Protein AF-A0AAP0EGL6-F1 (afdb_monomer_lite)

Foldseek 3Di:
DVVVVVVVVVVVVVVVVVVVVVVVVVVVLCPDPVRVDPPDDPVNVVVVVVVVVPDLVVVCLVVVCVVCDVVSSVVVVVVVVVVVVVVVVVVVCLQCVDPPDGDPDQLVSQCVVVNVPPSNVVVVVVVVVVVVVVVVSRVVVVVVVVVVVVVVVCVVVVNDD

InterPro domains:
  IPR013057 Amino acid transporter, transmembrane domain [PF01490] (39-145)

Sequence (161 aa):
MAEIREESTAAVIDKDIGIDKERREKELENWLPITSSRNAKWWYSAFHNVTAIVGAGVLSLPYAMAQLGWGPGTVVLALSWIITLYTLWQMVEMHELVPGKRFDRYHELCQHAFGEKLGLYIVVPQQLMVQVGSDIVYMVTEGNHCRRPTTHYALHQGVKT

Radius of gyration: 26.17 Å; chains: 1; bounding box: 72×42×70 Å

Secondary structure (DSSP, 8-state):
-HHHHHHHHHHHHHHHHHHHHHHHHHHHHHHSTTTS-----HHHHHHHHHHHHSSHHHHHHHHHHHHH-HHHHHHHHHHHHHHHHHHHHHHHHHHTSSTT----SHHHHHHHHH-TTHHHHHHHHHHHHHHHHHHHHHHHHHHHHHHHHHHHHHHHTT---

Structure (mmCIF, N/CA/C/O backbone):
data_AF-A0AAP0EGL6-F1
#
_entry.id   AF-A0AAP0EGL6-F1
#
loop_
_atom_site.group_PDB
_atom_site.id
_atom_site.type_symbol
_atom_site.label_atom_id
_atom_site.label_alt_id
_atom_site.label_comp_id
_atom_site.label_asym_id
_atom_site.label_entity_id
_atom_site.label_seq_id
_atom_site.pdbx_PDB_ins_code
_atom_site.Cartn_x
_atom_site.Cartn_y
_atom_site.Cartn_z
_atom_site.occupancy
_atom_site.B_iso_or_equiv
_atom_site.auth_seq_id
_atom_site.auth_comp_id
_atom_site.auth_asym_id
_atom_site.auth_atom_id
_atom_site.pdbx_PDB_model_num
ATOM 1 N N . MET A 1 1 ? -42.076 -0.210 47.907 1.00 61.38 1 MET A N 1
ATOM 2 C CA . MET A 1 1 ? -40.915 -0.694 48.695 1.00 61.38 1 MET A CA 1
ATOM 3 C C . MET A 1 1 ? -40.324 -1.993 48.142 1.00 61.38 1 MET A C 1
ATOM 5 O O . MET A 1 1 ? -39.108 -2.087 48.112 1.00 61.38 1 MET A O 1
ATOM 9 N N . ALA A 1 2 ? -41.126 -2.976 47.703 1.00 67.06 2 ALA A N 1
ATOM 10 C CA . ALA A 1 2 ? -40.606 -4.225 47.121 1.00 67.06 2 ALA A CA 1
ATOM 11 C C . ALA A 1 2 ? -40.015 -4.051 45.702 1.00 67.06 2 ALA A C 1
ATOM 13 O O . ALA A 1 2 ? -38.938 -4.563 45.430 1.00 67.06 2 ALA A O 1
ATOM 14 N N . GLU A 1 3 ? -40.657 -3.244 44.855 1.00 70.31 3 GLU A N 1
ATOM 15 C CA . GLU A 1 3 ? -40.271 -3.006 43.450 1.00 70.31 3 GLU A CA 1
ATOM 16 C C . GLU A 1 3 ? -38.895 -2.321 43.301 1.00 70.31 3 GLU A C 1
ATOM 18 O O . GLU A 1 3 ? -38.055 -2.756 42.523 1.00 70.31 3 GLU A O 1
ATOM 23 N N . ILE A 1 4 ? -38.589 -1.345 44.167 1.00 69.25 4 ILE A N 1
ATOM 24 C CA . ILE A 1 4 ? -37.288 -0.640 44.205 1.00 69.25 4 ILE A CA 1
ATOM 25 C C . ILE A 1 4 ? -36.131 -1.593 44.559 1.00 69.25 4 ILE A C 1
ATOM 27 O O . ILE A 1 4 ? -34.998 -1.418 44.111 1.00 69.25 4 ILE A O 1
ATOM 31 N N . ARG A 1 5 ? -36.396 -2.623 45.374 1.00 75.00 5 ARG A N 1
ATOM 32 C CA . ARG A 1 5 ? -35.383 -3.619 45.748 1.00 75.00 5 ARG A CA 1
ATOM 33 C C . ARG A 1 5 ? -35.114 -4.597 44.605 1.00 75.00 5 ARG A C 1
ATOM 35 O O . ARG A 1 5 ? -33.980 -5.043 44.461 1.00 75.00 5 ARG A O 1
ATOM 42 N N . GLU A 1 6 ? -36.127 -4.916 43.808 1.00 75.19 6 GLU A N 1
ATOM 43 C CA . GLU A 1 6 ? -36.008 -5.812 42.656 1.00 75.19 6 GLU A CA 1
ATOM 44 C C . GLU A 1 6 ? -35.213 -5.150 41.525 1.00 75.19 6 GLU A C 1
ATOM 46 O O . GLU A 1 6 ? -34.258 -5.739 41.024 1.00 75.19 6 GLU A O 1
ATOM 51 N N . GLU A 1 7 ? -35.495 -3.877 41.236 1.00 71.75 7 GLU A N 1
ATOM 52 C CA . GLU A 1 7 ? -34.756 -3.071 40.257 1.00 71.75 7 GLU A CA 1
ATOM 53 C C . GLU A 1 7 ? -33.286 -2.872 40.672 1.00 71.75 7 GLU A C 1
ATOM 55 O O . GLU A 1 7 ? -32.366 -3.065 39.876 1.00 71.75 7 GLU A O 1
ATOM 60 N N . SER A 1 8 ? -33.037 -2.606 41.962 1.00 73.69 8 SER A N 1
ATOM 61 C CA . SER A 1 8 ? -31.676 -2.523 42.509 1.00 73.69 8 SER A CA 1
ATOM 62 C C . SER A 1 8 ? -30.935 -3.864 42.492 1.00 73.69 8 SER A C 1
ATOM 64 O O . SER A 1 8 ? -29.710 -3.863 42.430 1.00 73.69 8 SER A O 1
ATOM 66 N N . THR A 1 9 ? -31.636 -4.998 42.574 1.00 81.81 9 THR A N 1
ATOM 67 C CA . THR A 1 9 ? -31.015 -6.333 42.515 1.00 81.81 9 THR A CA 1
ATOM 68 C C . THR A 1 9 ? -30.714 -6.720 41.067 1.00 81.81 9 THR A C 1
ATOM 70 O O . THR A 1 9 ? -29.623 -7.206 40.779 1.00 81.81 9 THR A O 1
ATOM 73 N N . ALA A 1 10 ? -31.633 -6.434 40.140 1.00 79.31 10 ALA A N 1
ATOM 74 C CA . ALA A 1 10 ? -31.448 -6.648 38.708 1.00 79.31 10 ALA A CA 1
ATOM 75 C C . ALA A 1 10 ? -30.285 -5.811 38.147 1.00 79.31 10 ALA A C 1
ATOM 77 O O . ALA A 1 10 ? -29.454 -6.336 37.409 1.00 79.31 10 ALA A O 1
ATOM 78 N N . ALA A 1 11 ? -30.163 -4.546 38.564 1.00 78.88 11 ALA A N 1
ATOM 79 C CA . ALA A 1 11 ? -29.059 -3.673 38.163 1.00 78.88 11 ALA A CA 1
ATOM 80 C C . ALA A 1 11 ? -27.688 -4.144 38.687 1.00 78.88 11 ALA A C 1
ATOM 82 O O . ALA A 1 11 ? -26.673 -3.955 38.020 1.00 78.88 11 ALA A O 1
ATOM 83 N N . VAL A 1 12 ? -27.638 -4.763 39.873 1.00 78.88 12 VAL A N 1
ATOM 84 C CA . VAL A 1 12 ? -26.401 -5.351 40.419 1.00 78.88 12 VAL A CA 1
ATOM 85 C C . VAL A 1 12 ? -26.007 -6.605 39.636 1.00 78.88 12 VAL A C 1
ATOM 87 O O . VAL A 1 12 ? -24.848 -6.738 39.253 1.00 78.88 12 VAL A O 1
ATOM 90 N N . ILE A 1 13 ? -26.974 -7.470 39.319 1.00 78.88 13 ILE A N 1
ATOM 91 C CA . ILE A 1 13 ? -26.747 -8.695 38.539 1.00 78.88 13 ILE A CA 1
ATOM 92 C C . ILE A 1 13 ? -26.257 -8.373 37.119 1.00 78.88 13 ILE A C 1
ATOM 94 O O . ILE A 1 13 ? -25.302 -8.989 36.657 1.00 78.88 13 ILE A O 1
ATOM 98 N N . ASP A 1 14 ? -26.858 -7.393 36.438 1.00 79.25 14 ASP A N 1
ATOM 99 C CA . ASP A 1 14 ? -26.428 -6.969 35.095 1.00 79.25 14 ASP A CA 1
ATOM 100 C C . ASP A 1 14 ? -24.983 -6.441 35.095 1.00 79.25 14 ASP A C 1
ATOM 102 O O . ASP A 1 14 ? -24.169 -6.789 34.236 1.00 79.25 14 ASP A O 1
ATOM 106 N N . LYS A 1 15 ? -24.622 -5.680 36.134 1.00 78.62 15 LYS A N 1
ATOM 107 C CA . LYS A 1 15 ? -23.270 -5.144 36.308 1.00 78.62 15 LYS A CA 1
ATOM 108 C C . LYS A 1 15 ? -22.241 -6.244 36.579 1.00 78.62 15 LYS A C 1
ATOM 110 O O . LYS A 1 15 ? -21.159 -6.210 35.996 1.00 78.62 15 LYS A O 1
ATOM 115 N N . ASP A 1 16 ? -22.579 -7.233 37.406 1.00 76.94 16 ASP A N 1
ATOM 116 C CA . ASP A 1 16 ? -21.712 -8.384 37.684 1.00 76.94 16 ASP A CA 1
ATOM 117 C C . ASP A 1 16 ? -21.534 -9.278 36.445 1.00 76.94 16 ASP A C 1
ATOM 119 O O . ASP A 1 16 ? -20.418 -9.715 36.155 1.00 76.94 16 ASP A O 1
ATOM 123 N N . ILE A 1 17 ? -22.596 -9.484 35.655 1.00 81.00 17 ILE A N 1
ATOM 124 C CA . ILE A 1 17 ? -22.536 -10.212 34.376 1.00 81.00 17 ILE A CA 1
ATOM 125 C C . ILE A 1 17 ? -21.655 -9.467 33.362 1.00 81.00 17 ILE A C 1
ATOM 127 O O . ILE A 1 17 ? -20.853 -10.096 32.667 1.00 81.00 17 ILE A O 1
ATOM 131 N N . GLY A 1 18 ? -21.768 -8.138 33.286 1.00 79.38 18 GLY A N 1
ATOM 132 C CA . GLY A 1 18 ? -20.923 -7.303 32.430 1.00 79.38 18 GLY A CA 1
ATOM 133 C C . GLY A 1 18 ? -19.439 -7.390 32.799 1.00 79.38 18 GLY A C 1
ATOM 134 O O . GLY A 1 18 ? -18.594 -7.597 31.927 1.00 79.38 18 GLY A O 1
ATOM 135 N N . ILE A 1 19 ? -19.121 -7.322 34.096 1.00 81.94 19 ILE A N 1
ATOM 136 C CA . ILE A 1 19 ? -17.744 -7.423 34.609 1.00 81.94 19 ILE A CA 1
ATOM 137 C C . ILE A 1 19 ? -17.156 -8.824 34.369 1.00 81.94 19 ILE A C 1
ATOM 139 O O . ILE A 1 19 ? -15.987 -8.949 33.996 1.00 81.94 19 ILE A O 1
ATOM 143 N N . ASP A 1 20 ? -17.946 -9.881 34.565 1.00 84.69 20 ASP A N 1
ATOM 144 C CA . ASP A 1 20 ? -17.531 -11.269 34.327 1.00 84.69 20 ASP A CA 1
ATOM 145 C C . ASP A 1 20 ? -17.304 -11.550 32.831 1.00 84.69 20 ASP A C 1
ATOM 147 O O . ASP A 1 20 ? -16.350 -12.232 32.448 1.00 84.69 20 ASP A O 1
ATOM 151 N N . LYS A 1 21 ? -18.130 -10.958 31.960 1.00 84.25 21 LYS A N 1
ATOM 152 C CA . LYS A 1 21 ? -17.951 -11.029 30.508 1.00 84.25 21 LYS A CA 1
ATOM 153 C C . LYS A 1 21 ? -16.668 -10.328 30.055 1.00 84.25 21 LYS A C 1
ATOM 155 O O . LYS A 1 21 ? -15.871 -10.955 29.362 1.00 84.25 21 LYS A O 1
ATOM 160 N N . GLU A 1 22 ? -16.417 -9.097 30.503 1.00 82.75 22 GLU A N 1
ATOM 161 C CA . GLU A 1 22 ? -15.164 -8.389 30.198 1.00 82.75 22 GLU A CA 1
ATOM 162 C C . GLU A 1 22 ? -13.928 -9.141 30.707 1.00 82.75 22 GLU A C 1
ATOM 164 O O . GLU A 1 22 ? -12.882 -9.153 30.054 1.00 82.75 22 GLU A O 1
ATOM 169 N N . ARG A 1 23 ? -14.020 -9.753 31.894 1.00 82.50 23 ARG A N 1
ATOM 170 C CA . ARG A 1 23 ? -12.924 -10.538 32.470 1.00 82.50 23 ARG A CA 1
ATOM 171 C C . ARG A 1 23 ? -12.633 -11.770 31.620 1.00 82.50 23 ARG A C 1
ATOM 173 O O . ARG A 1 23 ? -11.473 -11.985 31.276 1.00 82.50 23 ARG A O 1
ATOM 180 N N . ARG A 1 24 ? -13.667 -12.526 31.233 1.00 81.38 24 ARG A N 1
ATOM 181 C CA . ARG A 1 24 ? -13.522 -13.677 30.329 1.00 81.38 24 ARG A CA 1
ATOM 182 C C . ARG A 1 24 ? -12.939 -13.283 28.977 1.00 81.38 24 ARG A C 1
ATOM 184 O O . ARG A 1 24 ? -12.089 -14.002 28.470 1.00 81.38 24 ARG A O 1
ATOM 191 N N . GLU A 1 25 ? -13.360 -12.159 28.403 1.00 80.38 25 GLU A N 1
ATOM 192 C CA . GLU A 1 25 ? -12.817 -11.659 27.133 1.00 80.38 25 GLU A CA 1
ATOM 193 C C . GLU A 1 25 ? -11.325 -11.311 27.261 1.00 80.38 25 GLU A C 1
ATOM 195 O O . GLU A 1 25 ? -10.519 -11.781 26.461 1.00 80.38 25 GLU A O 1
ATOM 200 N N . LYS A 1 26 ? -10.923 -10.604 28.327 1.00 77.19 26 LYS A N 1
ATOM 201 C CA . LYS A 1 26 ? -9.507 -10.302 28.621 1.00 77.19 26 LYS A CA 1
ATOM 202 C C . LYS A 1 26 ? -8.672 -11.560 28.875 1.00 77.19 26 LYS A C 1
ATOM 204 O O . LYS A 1 26 ? -7.511 -11.620 28.475 1.00 77.19 26 LYS A O 1
ATOM 209 N N . GLU A 1 27 ? -9.231 -12.565 29.543 1.00 80.44 27 GLU A N 1
ATOM 210 C CA . GLU A 1 27 ? -8.570 -13.857 29.763 1.00 80.44 27 GLU A CA 1
ATOM 211 C C . GLU A 1 27 ? -8.405 -14.640 28.456 1.00 80.44 27 GLU A C 1
ATOM 213 O O . GLU A 1 27 ? -7.335 -15.194 28.207 1.00 80.44 27 GLU A O 1
ATOM 218 N N . LEU A 1 28 ? -9.422 -14.631 27.591 1.00 75.69 28 LEU A N 1
ATOM 219 C CA . LEU A 1 28 ? -9.378 -15.265 26.274 1.00 75.69 28 LEU A CA 1
ATOM 220 C C . LEU A 1 28 ? -8.337 -14.594 25.364 1.00 75.69 28 LEU A C 1
ATOM 222 O O . LEU A 1 28 ? -7.550 -15.279 24.710 1.00 75.69 28 LEU A O 1
ATOM 226 N N . GLU A 1 29 ? -8.282 -13.260 25.369 1.00 72.50 29 GLU A N 1
ATOM 227 C CA . GLU A 1 29 ? -7.238 -12.492 24.688 1.00 72.50 29 GLU A CA 1
ATOM 228 C C . GLU A 1 29 ? -5.847 -12.812 25.250 1.00 72.50 29 GLU A C 1
ATOM 230 O O . GLU A 1 29 ? -4.906 -13.028 24.492 1.00 72.50 29 GLU A O 1
ATOM 235 N N . ASN A 1 30 ? -5.681 -12.910 26.567 1.00 77.00 30 ASN A N 1
ATOM 236 C CA . ASN A 1 30 ? -4.380 -13.235 27.160 1.00 77.00 30 ASN A CA 1
ATOM 237 C C . ASN A 1 30 ? -3.957 -14.698 26.956 1.00 77.00 30 ASN A C 1
ATOM 239 O O . ASN A 1 30 ? -2.768 -15.002 27.032 1.00 77.00 30 ASN A O 1
ATOM 243 N N . TRP A 1 31 ? -4.899 -15.605 26.694 1.00 77.25 31 TRP A N 1
ATOM 244 C CA . TRP A 1 31 ? -4.615 -17.006 26.377 1.00 77.25 31 TRP A CA 1
ATOM 245 C C . TRP A 1 31 ? -4.117 -17.197 24.939 1.00 77.25 31 TRP A C 1
ATOM 247 O O . TRP A 1 31 ? -3.310 -18.085 24.660 1.00 77.25 31 TRP A O 1
ATOM 257 N N . LEU A 1 32 ? -4.577 -16.358 24.008 1.00 77.50 32 LEU A N 1
ATOM 258 C CA . LEU A 1 32 ? -4.178 -16.432 22.608 1.00 77.50 32 LEU A CA 1
ATOM 259 C C . LEU A 1 32 ? -2.708 -15.987 22.444 1.00 77.50 32 LEU A C 1
ATOM 261 O O . LEU A 1 32 ? -2.371 -14.848 22.772 1.00 77.50 32 LEU A O 1
ATOM 265 N N . PRO A 1 33 ? -1.813 -16.824 21.879 1.00 65.31 33 PRO A N 1
ATOM 266 C CA . PRO A 1 33 ? -0.384 -16.506 21.762 1.00 65.31 33 PRO A CA 1
ATOM 267 C C . PRO A 1 33 ? -0.086 -15.266 20.902 1.00 65.31 33 PRO A C 1
ATOM 269 O O . PRO A 1 33 ? 0.995 -14.694 21.005 1.00 65.31 33 PRO A O 1
ATOM 272 N N . ILE A 1 34 ? -1.042 -14.829 20.075 1.00 65.44 34 ILE A N 1
ATOM 273 C CA . ILE A 1 34 ? -0.946 -13.606 19.268 1.00 65.44 34 ILE A CA 1
ATOM 274 C C . ILE A 1 34 ? -1.236 -12.320 20.065 1.00 65.44 34 ILE A C 1
ATOM 276 O O . ILE A 1 34 ? -0.796 -11.244 19.671 1.00 65.44 34 ILE A O 1
ATOM 280 N N . THR A 1 35 ? -1.936 -12.418 21.197 1.00 65.06 35 THR A N 1
ATOM 281 C CA . THR A 1 35 ? -2.366 -11.282 22.038 1.00 65.06 35 THR A CA 1
ATOM 282 C C . THR A 1 35 ? -1.781 -11.319 23.456 1.00 65.06 35 THR A C 1
ATOM 284 O O . THR A 1 35 ? -1.807 -10.296 24.141 1.00 65.06 35 THR A O 1
ATOM 287 N N . SER A 1 36 ? -1.186 -12.446 23.870 1.00 61.16 36 SER A N 1
ATOM 288 C CA . SER A 1 36 ? -0.622 -12.679 25.210 1.00 61.16 36 SER A CA 1
ATOM 289 C C . SER A 1 36 ? 0.680 -11.923 25.506 1.00 61.16 36 SER A C 1
ATOM 291 O O . SER A 1 36 ? 0.991 -11.651 26.666 1.00 61.16 36 SER A O 1
ATOM 293 N N . SER A 1 37 ? 1.449 -11.545 24.477 1.00 61.16 37 SER A N 1
ATOM 294 C CA . SER A 1 37 ? 2.731 -10.847 24.629 1.00 61.16 37 SER A CA 1
ATOM 295 C C . SER A 1 37 ? 2.682 -9.457 24.000 1.00 61.16 37 SER A C 1
ATOM 297 O O . SER A 1 37 ? 2.822 -9.291 22.791 1.00 61.16 37 SER A O 1
ATOM 299 N N . ARG A 1 38 ? 2.507 -8.425 24.834 1.00 65.19 38 ARG A N 1
ATOM 300 C CA . ARG A 1 38 ? 2.476 -7.011 24.412 1.00 65.19 38 ARG A CA 1
ATOM 301 C C . ARG A 1 38 ? 3.781 -6.255 24.694 1.00 65.19 38 ARG A C 1
ATOM 303 O O . ARG A 1 38 ? 3.777 -5.033 24.783 1.00 65.19 38 ARG A O 1
ATOM 310 N N . ASN A 1 39 ? 4.921 -6.942 24.806 1.00 68.56 39 ASN A N 1
ATOM 311 C CA . ASN A 1 39 ? 6.227 -6.289 25.019 1.00 68.56 39 ASN A CA 1
ATOM 312 C C . ASN A 1 39 ? 6.847 -5.718 23.719 1.00 68.56 39 ASN A C 1
ATOM 314 O O . ASN A 1 39 ? 8.065 -5.606 23.584 1.00 68.56 39 ASN A O 1
ATOM 318 N N . ALA A 1 40 ? 6.020 -5.378 22.727 1.00 69.25 40 ALA A N 1
ATOM 319 C CA . ALA A 1 40 ? 6.477 -4.810 21.467 1.00 69.25 40 ALA A CA 1
ATOM 320 C C . ALA A 1 40 ? 6.654 -3.296 21.618 1.00 69.25 40 ALA A C 1
ATOM 322 O O . ALA A 1 40 ? 5.716 -2.558 21.914 1.00 69.25 40 ALA A O 1
ATOM 323 N N . LYS A 1 41 ? 7.880 -2.822 21.414 1.00 85.25 41 LYS A N 1
ATOM 324 C CA . LYS A 1 41 ? 8.196 -1.391 21.451 1.00 85.25 41 LYS A CA 1
ATOM 325 C C . LYS A 1 41 ? 7.870 -0.765 20.089 1.00 85.25 41 LYS A C 1
ATOM 327 O O . LYS A 1 41 ? 8.002 -1.436 19.068 1.00 85.25 41 LYS A O 1
ATOM 332 N N . TRP A 1 42 ? 7.467 0.508 20.054 1.00 86.81 42 TRP A N 1
ATOM 333 C CA . TRP A 1 42 ? 6.963 1.172 18.834 1.00 86.81 42 TRP A CA 1
ATOM 334 C C . TRP A 1 42 ? 7.917 1.066 17.633 1.00 86.81 42 TRP A C 1
ATOM 336 O O . TRP A 1 42 ? 7.475 0.905 16.498 1.00 86.81 42 TRP A O 1
ATOM 346 N N . TRP A 1 43 ? 9.228 1.079 17.881 1.00 84.94 43 TRP A N 1
ATOM 347 C CA . TRP A 1 43 ? 10.225 0.958 16.822 1.00 84.94 43 TRP A CA 1
ATOM 348 C C . TRP A 1 43 ? 10.253 -0.432 16.186 1.00 84.94 43 TRP A C 1
ATOM 350 O O . TRP A 1 43 ? 10.467 -0.523 14.985 1.00 84.94 43 TRP A O 1
ATOM 360 N N . TYR A 1 44 ? 9.999 -1.508 16.940 1.00 85.06 44 TYR A N 1
ATOM 361 C CA . TYR A 1 44 ? 9.915 -2.856 16.365 1.00 85.06 44 TYR A CA 1
ATOM 362 C C . TYR A 1 44 ? 8.764 -2.942 15.360 1.00 85.06 44 TYR A C 1
ATOM 364 O O . TYR A 1 44 ? 8.950 -3.469 14.268 1.00 85.06 44 TYR A O 1
ATOM 372 N N . SER A 1 45 ? 7.611 -2.352 15.686 1.00 83.00 45 SER A N 1
ATOM 373 C CA . SER A 1 45 ? 6.473 -2.257 14.760 1.00 83.00 45 SER A CA 1
ATOM 374 C C . SER A 1 45 ? 6.830 -1.455 13.502 1.00 83.00 45 SER A C 1
ATOM 376 O O . SER A 1 45 ? 6.586 -1.904 12.383 1.00 83.00 45 SER A O 1
ATOM 378 N N . ALA A 1 46 ? 7.505 -0.313 13.670 1.00 86.81 46 ALA A N 1
ATOM 379 C CA . ALA A 1 46 ? 7.968 0.492 12.544 1.00 86.81 46 ALA A CA 1
ATOM 380 C C . ALA A 1 46 ? 8.935 -0.285 11.631 1.00 86.81 46 ALA A C 1
ATOM 382 O O . ALA A 1 46 ? 8.770 -0.261 10.414 1.00 86.81 46 ALA A O 1
ATOM 383 N N . PHE A 1 47 ? 9.900 -1.018 12.197 1.00 87.88 47 PHE A N 1
ATOM 384 C CA . PHE A 1 47 ? 10.828 -1.837 11.415 1.00 87.88 47 PHE A CA 1
ATOM 385 C C . PHE A 1 47 ? 10.118 -2.959 10.657 1.00 87.88 47 PHE A C 1
ATOM 387 O O . PHE A 1 47 ? 10.365 -3.116 9.465 1.00 87.88 47 PHE A O 1
ATOM 394 N N . HIS A 1 48 ? 9.206 -3.693 11.298 1.00 82.75 48 HIS A N 1
ATOM 395 C CA . HIS A 1 48 ? 8.437 -4.737 10.617 1.00 82.75 48 HIS A CA 1
ATOM 396 C C . HIS A 1 48 ? 7.585 -4.178 9.472 1.00 82.75 48 HIS A C 1
ATOM 398 O O . HIS A 1 48 ? 7.554 -4.779 8.400 1.00 82.75 48 HIS A O 1
ATOM 404 N N . ASN A 1 49 ? 6.974 -3.003 9.652 1.00 83.69 49 ASN A N 1
ATOM 405 C CA . ASN A 1 49 ? 6.235 -2.326 8.584 1.00 83.69 49 ASN A CA 1
ATOM 406 C C . ASN A 1 49 ? 7.145 -1.930 7.418 1.00 83.69 49 ASN A C 1
ATOM 408 O O . ASN A 1 49 ? 6.799 -2.157 6.261 1.00 83.69 49 ASN A O 1
ATOM 412 N N . VAL A 1 50 ? 8.325 -1.376 7.703 1.00 85.62 50 VAL A N 1
ATOM 413 C CA . VAL A 1 50 ? 9.286 -1.019 6.653 1.00 85.62 50 VAL A CA 1
ATOM 414 C C . VAL A 1 50 ? 9.759 -2.268 5.914 1.00 85.62 50 VAL A C 1
ATOM 416 O O . VAL A 1 50 ? 9.739 -2.270 4.691 1.00 85.62 50 VAL A O 1
ATOM 419 N N . THR A 1 51 ? 10.121 -3.350 6.605 1.00 85.56 51 THR A N 1
ATOM 420 C CA . THR A 1 51 ? 10.559 -4.598 5.955 1.00 85.56 51 THR A CA 1
ATOM 421 C C . THR A 1 51 ? 9.447 -5.256 5.137 1.00 85.56 51 THR A C 1
ATOM 423 O O . THR A 1 51 ? 9.730 -5.810 4.082 1.00 85.56 51 THR A O 1
ATOM 426 N N . ALA A 1 52 ? 8.188 -5.159 5.570 1.00 82.94 52 ALA A N 1
ATOM 427 C CA . ALA A 1 52 ? 7.053 -5.657 4.793 1.00 82.94 52 ALA A CA 1
ATOM 428 C C . ALA A 1 52 ? 6.850 -4.879 3.478 1.00 82.94 52 ALA A C 1
ATOM 430 O O . ALA A 1 52 ? 6.446 -5.456 2.471 1.00 82.94 52 ALA A O 1
ATOM 431 N N . ILE A 1 53 ? 7.141 -3.574 3.474 1.00 83.56 53 ILE A N 1
ATOM 432 C CA . ILE A 1 53 ? 6.988 -2.702 2.299 1.00 83.56 53 ILE A CA 1
ATOM 433 C C . ILE A 1 53 ? 8.229 -2.760 1.391 1.00 83.56 53 ILE A C 1
ATOM 435 O O . ILE A 1 53 ? 8.115 -2.762 0.162 1.00 83.56 53 ILE A O 1
ATOM 439 N N . VAL A 1 54 ? 9.427 -2.817 1.980 1.00 83.62 54 VAL A N 1
ATOM 440 C CA . VAL A 1 54 ? 10.718 -2.893 1.283 1.00 83.62 54 VAL A CA 1
ATOM 441 C C . VAL A 1 54 ? 10.956 -4.335 0.833 1.00 83.62 54 VAL A C 1
ATOM 443 O O . VAL A 1 54 ? 11.742 -5.078 1.410 1.00 83.62 54 VAL A O 1
ATOM 446 N N . GLY A 1 55 ? 10.245 -4.736 -0.217 1.00 73.31 55 GLY A N 1
ATOM 447 C CA . GLY A 1 55 ? 10.418 -6.028 -0.877 1.00 73.31 55 GLY A CA 1
ATOM 448 C C . GLY A 1 55 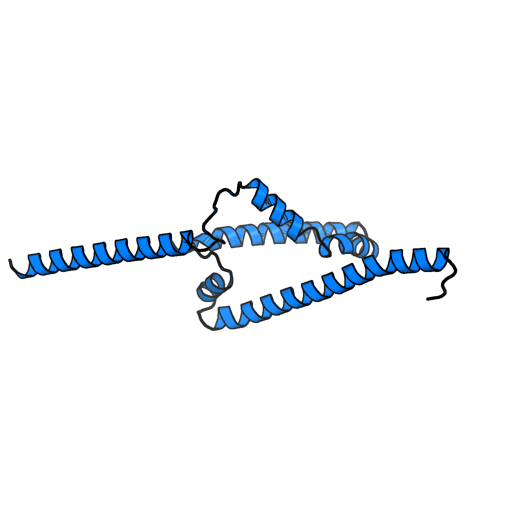? 10.426 -5.893 -2.398 1.00 73.31 55 GLY A C 1
ATOM 449 O O . GLY A 1 55 ? 11.021 -4.963 -2.952 1.00 73.31 55 GLY A O 1
ATOM 450 N N . ALA A 1 56 ? 9.742 -6.804 -3.093 1.00 68.44 56 ALA A N 1
ATOM 451 C CA . ALA A 1 56 ? 9.716 -6.872 -4.556 1.00 68.44 56 ALA A CA 1
ATOM 452 C C . ALA A 1 56 ? 9.226 -5.570 -5.219 1.00 68.44 56 ALA A C 1
ATOM 454 O O . ALA A 1 56 ? 9.698 -5.217 -6.301 1.00 68.44 56 ALA A O 1
ATOM 455 N N . GLY A 1 57 ? 8.345 -4.815 -4.549 1.00 69.94 57 GLY A N 1
ATOM 456 C CA . GLY A 1 57 ? 7.853 -3.525 -5.039 1.00 69.94 57 GLY A CA 1
ATOM 457 C C . GLY A 1 57 ? 8.971 -2.502 -5.258 1.00 69.94 57 GLY A C 1
ATOM 458 O O . GLY A 1 57 ? 9.068 -1.913 -6.335 1.00 69.94 57 GLY A O 1
ATOM 459 N N . VAL A 1 58 ? 9.877 -2.345 -4.288 1.00 78.81 58 VAL A N 1
ATOM 460 C CA . VAL A 1 58 ? 10.982 -1.374 -4.372 1.00 78.81 58 VAL A CA 1
ATOM 461 C C . VAL A 1 58 ? 12.046 -1.822 -5.377 1.00 78.81 58 VAL A C 1
ATOM 463 O O . VAL A 1 58 ? 12.628 -0.986 -6.063 1.00 78.81 58 VAL A O 1
ATOM 466 N N . LEU A 1 59 ? 12.261 -3.132 -5.541 1.00 78.94 59 LEU A N 1
ATOM 467 C CA . LEU A 1 59 ? 13.217 -3.667 -6.523 1.00 78.94 59 LEU A CA 1
ATOM 468 C C . LEU A 1 59 ? 12.824 -3.357 -7.980 1.00 78.94 59 LEU A C 1
ATOM 470 O O . LEU A 1 59 ? 13.692 -3.253 -8.845 1.00 78.94 59 LEU A O 1
ATOM 474 N N . SER A 1 60 ? 11.529 -3.176 -8.253 1.00 78.25 60 SER A N 1
ATOM 475 C CA . SER A 1 60 ? 11.010 -2.797 -9.577 1.00 78.25 60 SER A CA 1
ATOM 476 C C . SER A 1 60 ? 11.118 -1.295 -9.881 1.00 78.25 60 SER A C 1
ATOM 478 O O . SER A 1 60 ? 11.053 -0.870 -11.038 1.00 78.25 60 SER A O 1
ATOM 480 N N . LEU A 1 61 ? 11.330 -0.483 -8.845 1.00 82.12 61 LEU A N 1
ATOM 481 C CA . LEU A 1 61 ? 11.271 0.975 -8.898 1.00 82.12 61 LEU A CA 1
ATOM 482 C C . LEU A 1 61 ? 12.390 1.586 -9.771 1.00 82.12 61 LEU A C 1
ATOM 484 O O . LEU A 1 61 ? 12.076 2.444 -10.597 1.00 82.12 61 LEU A O 1
ATOM 488 N N . PRO A 1 62 ? 13.658 1.117 -9.725 1.00 82.88 62 PRO A N 1
ATOM 489 C CA . PRO A 1 62 ? 14.704 1.595 -10.634 1.00 82.88 62 PRO A CA 1
ATOM 490 C C . PRO A 1 62 ? 14.393 1.317 -12.108 1.00 82.88 62 PRO A C 1
ATOM 492 O O . PRO A 1 62 ? 14.660 2.154 -12.968 1.00 82.88 62 PRO A O 1
ATOM 495 N N . TYR A 1 63 ? 13.795 0.158 -12.404 1.00 81.19 63 TYR A N 1
ATOM 496 C CA . TYR A 1 63 ? 13.391 -0.199 -13.763 1.00 81.19 63 TYR A CA 1
ATOM 497 C C . TYR A 1 63 ? 12.254 0.702 -14.263 1.00 81.19 63 TYR A C 1
ATOM 499 O O . TYR A 1 63 ? 12.317 1.205 -15.383 1.00 81.19 63 TYR A O 1
ATOM 507 N N . ALA A 1 64 ? 11.254 0.983 -13.423 1.00 81.62 64 ALA A N 1
ATOM 508 C CA . ALA A 1 64 ? 10.179 1.918 -13.755 1.00 81.62 64 ALA A CA 1
ATOM 509 C C . ALA A 1 64 ? 10.700 3.351 -13.984 1.00 81.62 64 ALA A C 1
ATOM 511 O O . ALA A 1 64 ? 10.311 4.003 -14.953 1.00 81.62 64 ALA A O 1
ATOM 512 N N . MET A 1 65 ? 11.634 3.817 -13.147 1.00 84.75 65 MET A N 1
ATOM 513 C CA . MET A 1 65 ? 12.287 5.125 -13.297 1.00 84.75 65 MET A CA 1
ATOM 514 C C . MET A 1 65 ? 13.108 5.225 -14.589 1.00 84.75 65 MET A C 1
ATOM 516 O O . MET A 1 65 ? 13.135 6.284 -15.214 1.00 84.75 65 MET A O 1
ATOM 520 N N . ALA A 1 66 ? 13.744 4.132 -15.021 1.00 85.56 66 ALA A N 1
ATOM 521 C CA . ALA A 1 66 ? 14.470 4.084 -16.289 1.00 85.56 66 ALA A CA 1
ATOM 522 C C . ALA A 1 66 ? 13.540 4.202 -17.512 1.00 85.56 66 ALA A C 1
ATOM 524 O O . ALA A 1 66 ? 13.933 4.796 -18.511 1.00 85.56 66 ALA A O 1
ATOM 525 N N . GLN A 1 67 ? 12.311 3.678 -17.428 1.00 86.00 67 GLN A N 1
ATOM 526 C CA . GLN A 1 67 ? 11.320 3.750 -18.512 1.00 86.00 67 GLN A CA 1
ATOM 527 C C . GLN A 1 67 ? 10.580 5.099 -18.560 1.00 86.00 67 GLN A C 1
ATOM 529 O O . GLN A 1 67 ? 10.324 5.624 -19.639 1.00 86.00 67 GLN A O 1
ATOM 534 N N . LEU A 1 68 ? 10.242 5.675 -17.400 1.00 82.94 68 LEU A N 1
ATOM 535 C CA . LEU A 1 68 ? 9.506 6.947 -17.288 1.00 82.94 68 LEU A CA 1
ATOM 536 C C . LEU A 1 68 ? 10.408 8.191 -17.353 1.00 82.94 68 LEU A C 1
ATOM 538 O O . LEU A 1 68 ? 9.926 9.299 -17.593 1.00 82.94 68 LEU A O 1
ATOM 542 N N . GLY A 1 69 ? 11.711 8.024 -17.126 1.00 87.50 69 GLY A N 1
ATOM 543 C CA . GLY A 1 69 ? 12.657 9.123 -16.977 1.00 87.50 69 GLY A CA 1
ATOM 544 C C . GLY A 1 69 ? 12.586 9.790 -15.599 1.00 87.50 69 GLY A C 1
ATOM 545 O O . GLY A 1 69 ? 11.620 9.661 -14.846 1.00 87.50 69 GLY A O 1
ATOM 546 N N . TRP A 1 70 ? 13.641 10.533 -15.256 1.00 86.12 70 TRP A N 1
ATOM 547 C CA . TRP A 1 70 ? 13.829 11.079 -13.908 1.00 86.12 70 TRP A CA 1
ATOM 548 C C . TRP A 1 70 ? 12.744 12.091 -13.500 1.00 86.12 70 TRP A C 1
ATOM 550 O O . TRP A 1 70 ? 12.277 12.050 -12.365 1.00 86.12 70 TRP A O 1
ATOM 560 N N . GLY A 1 71 ? 12.316 12.971 -14.413 1.00 89.75 71 GLY A N 1
ATOM 561 C CA . GLY A 1 71 ? 11.329 14.020 -14.137 1.00 89.75 71 GLY A CA 1
ATOM 562 C C . GLY A 1 71 ? 9.935 13.450 -13.849 1.00 89.75 71 GLY A C 1
ATOM 563 O O . GLY A 1 71 ? 9.463 13.571 -12.718 1.00 89.75 71 GLY A O 1
ATOM 564 N N . PRO A 1 72 ? 9.290 12.774 -14.822 1.00 91.06 72 PRO A N 1
ATOM 565 C CA . PRO A 1 72 ? 7.981 12.152 -14.622 1.00 91.06 72 PRO A CA 1
ATOM 566 C C . PRO A 1 72 ? 7.985 11.118 -13.493 1.00 91.06 72 PRO A C 1
ATOM 568 O O . PRO A 1 72 ? 7.061 11.095 -12.683 1.00 91.06 72 PRO A O 1
ATOM 571 N N . GLY A 1 73 ? 9.051 10.316 -13.385 1.00 89.31 73 GLY A N 1
ATOM 572 C CA . GLY A 1 73 ? 9.209 9.348 -12.304 1.00 89.31 73 GLY A CA 1
ATOM 573 C C . GLY A 1 73 ? 9.209 10.000 -10.919 1.00 89.31 73 GLY A C 1
ATOM 574 O O . GLY A 1 73 ? 8.443 9.594 -10.048 1.00 89.31 73 GLY A O 1
ATOM 575 N N . THR A 1 74 ? 9.984 11.072 -10.722 1.00 90.44 74 THR A N 1
ATOM 576 C CA . THR A 1 74 ? 10.031 11.790 -9.433 1.00 90.44 74 THR A CA 1
ATOM 577 C C . THR A 1 74 ? 8.688 12.433 -9.087 1.00 90.44 74 THR A C 1
ATOM 579 O O . THR A 1 74 ? 8.267 12.386 -7.933 1.00 90.44 74 THR A O 1
ATOM 582 N N . VAL A 1 75 ? 7.981 12.992 -10.076 1.00 92.88 75 VAL A N 1
ATOM 583 C CA . VAL A 1 75 ? 6.647 13.579 -9.868 1.00 92.88 75 VAL A CA 1
ATOM 584 C C . VAL A 1 75 ? 5.644 12.517 -9.416 1.00 92.88 75 VAL A C 1
ATOM 586 O O . VAL A 1 75 ? 4.931 12.733 -8.439 1.00 92.88 75 VAL A O 1
ATOM 589 N N . VAL A 1 76 ? 5.614 11.353 -10.071 1.00 90.75 76 VAL A N 1
ATOM 590 C CA . VAL A 1 76 ? 4.722 10.246 -9.688 1.00 90.75 76 VAL A CA 1
ATOM 591 C C . VAL A 1 76 ? 5.053 9.724 -8.289 1.00 90.75 76 VAL A C 1
ATOM 593 O O . VAL A 1 76 ? 4.138 9.477 -7.506 1.00 90.75 76 VAL A O 1
ATOM 596 N N . LEU A 1 77 ? 6.336 9.613 -7.932 1.00 90.12 77 LEU A N 1
ATOM 597 C CA . LEU A 1 77 ? 6.749 9.210 -6.584 1.00 90.12 77 LEU A CA 1
ATOM 598 C C . LEU A 1 77 ? 6.315 10.222 -5.519 1.00 90.12 77 LEU A C 1
ATOM 600 O O . LEU A 1 77 ? 5.785 9.825 -4.483 1.00 90.12 77 LEU A O 1
ATOM 604 N N . ALA A 1 78 ? 6.488 11.520 -5.779 1.00 92.56 78 ALA A N 1
ATOM 605 C CA . ALA A 1 78 ? 6.058 12.573 -4.864 1.00 92.56 78 ALA A CA 1
ATOM 606 C C . ALA A 1 78 ? 4.530 12.581 -4.685 1.00 92.56 78 ALA A C 1
ATOM 608 O O . ALA A 1 78 ? 4.043 12.655 -3.558 1.00 92.56 78 ALA A O 1
ATOM 609 N N . LEU A 1 79 ? 3.771 12.434 -5.776 1.00 94.44 79 LEU A N 1
ATOM 610 C CA . LEU A 1 79 ? 2.311 12.317 -5.727 1.00 94.44 79 LEU A CA 1
ATOM 611 C C . LEU A 1 79 ? 1.870 11.073 -4.950 1.00 94.44 79 LEU A C 1
ATOM 613 O O . LEU A 1 79 ? 1.029 11.173 -4.061 1.00 94.44 79 LEU A O 1
ATOM 617 N N . SER A 1 80 ? 2.471 9.915 -5.234 1.00 90.25 80 SER A N 1
ATOM 618 C CA . SER A 1 80 ? 2.206 8.669 -4.510 1.00 90.25 80 SER A CA 1
ATOM 619 C C . SER A 1 80 ? 2.489 8.815 -3.016 1.00 90.25 80 SER A C 1
ATOM 621 O O . SER A 1 80 ? 1.718 8.324 -2.192 1.00 90.25 80 SER A O 1
ATOM 623 N N . TRP A 1 81 ? 3.570 9.503 -2.646 1.00 91.75 81 TRP A N 1
ATOM 624 C CA . TRP A 1 81 ? 3.915 9.760 -1.250 1.00 91.75 81 TRP A CA 1
ATOM 625 C C . TRP A 1 81 ? 2.877 10.648 -0.552 1.00 91.75 81 TRP A C 1
ATOM 627 O O . TRP A 1 81 ? 2.415 10.295 0.532 1.00 91.75 81 TRP A O 1
ATOM 637 N N . ILE A 1 82 ? 2.440 11.737 -1.193 1.00 94.94 82 ILE A N 1
ATOM 638 C CA . ILE A 1 82 ? 1.385 12.617 -0.661 1.00 94.94 82 ILE A CA 1
ATOM 639 C C . ILE A 1 82 ? 0.081 11.838 -0.462 1.00 94.94 82 ILE A C 1
ATOM 641 O O . ILE A 1 82 ? -0.528 11.924 0.603 1.00 94.94 82 ILE A O 1
ATOM 645 N N . ILE A 1 83 ? -0.323 11.040 -1.456 1.00 93.62 83 ILE A N 1
ATOM 646 C CA . ILE A 1 83 ? -1.523 10.198 -1.369 1.00 93.62 83 ILE A CA 1
ATOM 647 C C . ILE A 1 83 ? -1.386 9.193 -0.219 1.00 93.62 83 ILE A C 1
ATOM 649 O O . ILE A 1 83 ? -2.329 9.022 0.543 1.00 93.62 83 ILE A O 1
ATOM 653 N N . THR A 1 84 ? -0.214 8.577 -0.044 1.00 90.88 84 THR A N 1
ATOM 654 C CA . THR A 1 84 ? 0.039 7.615 1.044 1.00 90.88 84 THR A CA 1
ATOM 655 C C . THR A 1 84 ? -0.066 8.268 2.423 1.00 90.88 84 THR A C 1
ATOM 657 O O . THR A 1 84 ? -0.644 7.693 3.340 1.00 90.88 84 THR A O 1
ATOM 660 N N . LEU A 1 85 ? 0.464 9.482 2.595 1.00 90.31 85 LEU A N 1
ATOM 661 C CA . LEU A 1 85 ? 0.317 10.218 3.854 1.00 90.31 85 LEU A CA 1
ATOM 662 C C . LEU A 1 85 ? -1.140 10.605 4.116 1.00 90.31 85 LEU A C 1
ATOM 664 O O . LEU A 1 85 ? -1.608 10.506 5.250 1.00 90.31 85 LEU A O 1
ATOM 668 N N . TYR A 1 86 ? -1.861 11.009 3.071 1.00 90.81 86 TYR A N 1
ATOM 669 C CA . TYR A 1 86 ? -3.276 11.343 3.174 1.00 90.81 86 TYR A CA 1
ATOM 670 C C . TYR A 1 86 ? -4.122 10.126 3.571 1.00 90.81 86 TYR A C 1
ATOM 672 O O . TYR A 1 86 ? -4.942 10.222 4.482 1.00 90.81 86 TYR A O 1
ATOM 680 N N . THR A 1 87 ? -3.890 8.959 2.965 1.00 87.25 87 THR A N 1
ATOM 681 C CA . THR A 1 87 ? -4.616 7.735 3.329 1.00 87.25 87 THR A CA 1
ATOM 682 C C . THR A 1 87 ? -4.257 7.249 4.731 1.00 87.25 87 THR A C 1
ATOM 684 O O . THR A 1 87 ? -5.152 6.835 5.463 1.00 87.25 87 THR A O 1
ATOM 687 N N . LEU A 1 88 ? -2.989 7.349 5.152 1.00 86.56 88 LEU A N 1
ATOM 688 C CA . LEU A 1 88 ? -2.586 7.048 6.532 1.00 86.56 88 LEU A CA 1
ATOM 689 C C . LEU A 1 88 ? -3.321 7.935 7.536 1.00 86.56 88 LEU A C 1
ATOM 691 O O . LEU A 1 88 ? -3.829 7.430 8.534 1.00 86.56 88 LEU A O 1
ATOM 695 N N . TRP A 1 89 ? -3.426 9.234 7.251 1.00 84.44 89 TRP A N 1
ATOM 696 C CA . TRP A 1 89 ? -4.198 10.155 8.080 1.00 84.44 89 TRP A CA 1
ATOM 697 C C . TRP A 1 89 ? -5.664 9.723 8.185 1.00 84.44 89 TRP A C 1
ATOM 699 O O . TRP A 1 89 ? -6.204 9.617 9.283 1.00 84.44 89 TRP A O 1
ATOM 709 N N . GLN A 1 90 ? -6.303 9.423 7.052 1.00 83.25 90 GLN A N 1
ATO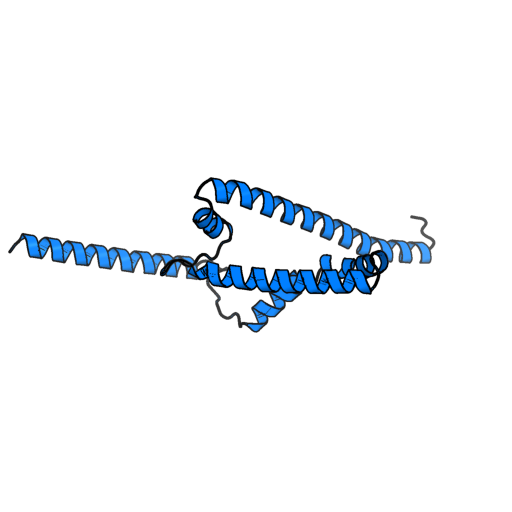M 710 C CA . GLN A 1 90 ? -7.696 8.974 7.032 1.00 83.25 90 GLN A CA 1
ATOM 711 C C . GLN A 1 90 ? -7.908 7.676 7.820 1.00 83.25 90 GLN A C 1
ATOM 713 O O . GLN A 1 90 ? -8.906 7.550 8.522 1.00 83.25 90 GLN A O 1
ATOM 718 N N . MET A 1 91 ? -6.979 6.722 7.722 1.00 79.56 91 MET A N 1
ATOM 719 C CA . MET A 1 91 ? -7.044 5.459 8.460 1.00 79.56 91 MET A CA 1
ATOM 720 C C . MET A 1 91 ? -6.936 5.656 9.973 1.00 79.56 91 MET A C 1
ATOM 722 O O . MET A 1 91 ? -7.623 4.961 10.716 1.00 79.56 91 MET A O 1
ATOM 726 N N . VAL A 1 92 ? -6.102 6.598 10.426 1.00 81.81 92 VAL A N 1
ATOM 727 C CA . VAL A 1 92 ? -5.974 6.938 11.851 1.00 81.81 92 VAL A CA 1
ATOM 728 C C . VAL A 1 92 ? -7.261 7.571 12.371 1.00 81.81 92 VAL A C 1
ATOM 730 O O . VAL A 1 92 ? -7.776 7.130 13.391 1.00 81.81 92 VAL A O 1
ATOM 733 N N . GLU A 1 93 ? -7.821 8.539 11.646 1.00 80.06 93 GLU A N 1
ATOM 734 C CA . GLU A 1 93 ? -9.071 9.201 12.046 1.00 80.06 93 GLU A CA 1
ATOM 735 C C . GLU A 1 93 ? -10.250 8.213 12.095 1.00 80.06 93 GLU A C 1
ATOM 737 O O . GLU A 1 93 ? -11.084 8.244 12.997 1.00 80.06 93 GLU A O 1
ATOM 742 N N . MET A 1 94 ? -10.306 7.281 11.140 1.00 71.69 94 MET A N 1
ATOM 743 C CA . MET A 1 94 ? -11.360 6.268 11.081 1.00 71.69 94 MET A CA 1
ATOM 744 C C . MET A 1 94 ? -11.241 5.173 12.147 1.00 71.69 94 MET A C 1
ATOM 746 O O . MET A 1 94 ? -12.229 4.489 12.419 1.00 71.69 94 MET A O 1
ATOM 750 N N . HIS A 1 95 ? -10.070 4.996 12.763 1.00 69.81 95 HIS A N 1
ATOM 751 C CA . HIS A 1 95 ? -9.853 3.965 13.783 1.00 69.81 95 HIS A CA 1
ATOM 752 C C . HIS A 1 95 ? -10.675 4.212 15.062 1.00 69.81 95 HIS A C 1
ATOM 754 O O . HIS A 1 95 ? -11.089 3.251 15.716 1.00 69.81 95 HIS A O 1
ATOM 760 N N . GLU A 1 96 ? -10.997 5.480 15.348 1.00 66.69 96 GLU A N 1
ATOM 761 C CA . GLU A 1 96 ? -11.790 5.928 16.505 1.00 66.69 96 GLU A CA 1
ATOM 762 C C . GLU A 1 96 ? -13.050 6.723 16.105 1.00 66.69 96 GLU A C 1
ATOM 764 O O . GLU A 1 96 ? -13.587 7.494 16.899 1.00 66.69 96 GLU A O 1
ATOM 769 N N . LEU A 1 97 ? -13.569 6.516 14.885 1.00 64.50 97 LEU A N 1
ATOM 770 C CA . LEU A 1 97 ? -14.711 7.272 14.339 1.00 64.50 97 LEU A CA 1
ATOM 771 C C . LEU A 1 97 ? -15.973 7.234 15.233 1.00 64.50 97 LEU A C 1
ATOM 773 O O . LEU A 1 97 ? -16.834 8.107 15.137 1.00 64.50 97 LEU A O 1
ATOM 777 N N . VAL A 1 98 ? -16.102 6.219 16.096 1.00 63.22 98 VAL A N 1
ATOM 778 C CA . VAL A 1 98 ? -17.203 6.070 17.056 1.00 63.22 98 VAL A CA 1
ATOM 779 C C . VAL A 1 98 ? -16.639 5.962 18.479 1.00 63.22 98 VAL A C 1
ATOM 781 O O . VAL A 1 98 ? -15.886 5.023 18.759 1.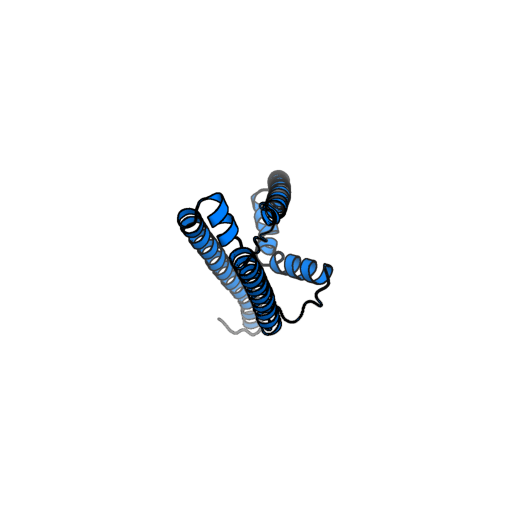00 63.22 98 VAL A O 1
ATOM 784 N N . PRO A 1 99 ? -17.038 6.850 19.416 1.00 61.72 99 PRO A N 1
ATOM 785 C CA . PRO A 1 99 ? -16.618 6.763 20.810 1.00 61.72 99 PRO A CA 1
ATOM 786 C C . PRO A 1 99 ? -17.011 5.407 21.411 1.00 61.72 99 PRO A C 1
ATOM 788 O O . PRO A 1 99 ? -18.193 5.074 21.490 1.00 61.72 99 PRO A O 1
ATOM 791 N N . GLY A 1 100 ? -16.021 4.618 21.835 1.00 62.66 100 GLY A N 1
ATOM 792 C CA . GLY A 1 100 ? -16.235 3.338 22.520 1.00 62.66 100 GLY A CA 1
ATOM 793 C C . GLY A 1 100 ? -16.134 2.075 21.657 1.00 62.66 100 GLY A C 1
ATOM 794 O O . GLY A 1 100 ? -16.276 0.984 22.208 1.00 62.66 100 GLY A O 1
ATOM 795 N N . LYS A 1 101 ? -15.842 2.167 20.348 1.00 57.78 101 LYS A N 1
ATOM 796 C CA . LYS A 1 101 ? -15.547 0.988 19.512 1.00 57.78 101 LYS A CA 1
ATOM 797 C C . LYS A 1 101 ? -14.285 1.197 18.675 1.00 57.78 101 LYS A C 1
ATOM 799 O O . LYS A 1 101 ? -14.250 2.040 17.790 1.00 57.78 101 LYS A O 1
ATOM 804 N N . ARG A 1 102 ? -13.263 0.385 18.949 1.00 62.47 102 ARG A N 1
ATOM 805 C CA . ARG A 1 102 ? -11.988 0.372 18.226 1.00 62.47 102 ARG A CA 1
ATOM 806 C C . ARG A 1 102 ? -12.113 -0.500 16.976 1.00 62.47 102 ARG A C 1
ATOM 808 O O . ARG A 1 102 ? -12.312 -1.707 17.094 1.00 62.47 102 ARG A O 1
ATOM 815 N N . PHE A 1 103 ? -12.009 0.092 15.788 1.00 63.59 103 PHE A N 1
ATOM 816 C CA . PHE A 1 103 ? -12.091 -0.650 14.526 1.00 63.59 103 PHE A CA 1
ATOM 817 C C . PHE A 1 103 ? -10.702 -1.138 14.093 1.00 63.59 103 PHE A C 1
ATOM 819 O O . PHE A 1 103 ? -10.052 -0.535 13.245 1.00 63.59 103 PHE A O 1
ATOM 826 N N . ASP A 1 104 ? -10.233 -2.250 14.663 1.00 58.72 104 ASP A N 1
ATOM 827 C CA . ASP A 1 104 ? -8.903 -2.803 14.350 1.00 58.72 104 ASP A CA 1
ATOM 828 C C . ASP A 1 104 ? -8.829 -3.532 12.995 1.00 58.72 104 ASP A C 1
ATOM 830 O O . ASP A 1 104 ? -7.739 -3.903 12.553 1.00 58.72 104 ASP A O 1
ATOM 834 N N . ARG A 1 105 ? -9.961 -3.751 12.309 1.00 69.00 105 ARG A N 1
ATOM 835 C CA . ARG A 1 105 ? -9.989 -4.515 11.057 1.00 69.00 105 ARG A CA 1
ATOM 836 C C . ARG A 1 105 ? -10.726 -3.789 9.933 1.00 69.00 105 ARG A C 1
ATOM 838 O O . ARG A 1 105 ? -11.841 -3.302 10.098 1.00 69.00 105 ARG A O 1
ATOM 845 N N . TYR A 1 106 ? -10.089 -3.759 8.759 1.00 65.56 106 TYR A N 1
ATOM 846 C CA . TYR A 1 106 ? -10.572 -3.043 7.569 1.00 65.56 106 TYR A CA 1
ATOM 847 C C . TYR A 1 106 ? -11.981 -3.467 7.133 1.00 65.56 106 TYR A C 1
ATOM 849 O O . TYR A 1 106 ? -12.762 -2.635 6.678 1.00 65.56 106 TYR A O 1
ATOM 857 N N . HIS A 1 107 ? -12.336 -4.746 7.286 1.00 65.12 107 HIS A N 1
ATOM 858 C CA . HIS A 1 107 ? -13.662 -5.241 6.911 1.00 65.12 107 HIS A CA 1
ATOM 859 C C . HIS A 1 107 ? -14.762 -4.689 7.832 1.00 65.12 107 HIS A C 1
ATOM 861 O O . HIS A 1 107 ? -15.821 -4.325 7.336 1.00 65.12 107 HIS A O 1
ATOM 867 N N . GLU A 1 108 ? -14.497 -4.540 9.131 1.00 65.38 108 GLU A N 1
ATOM 868 C CA . GLU A 1 108 ? -15.424 -3.949 10.105 1.00 65.38 108 GLU A CA 1
ATOM 869 C C . GLU A 1 108 ? -15.620 -2.449 9.873 1.00 65.38 108 GLU A C 1
ATOM 871 O O . GLU A 1 108 ? -16.749 -1.958 9.936 1.00 65.38 108 GLU A O 1
ATOM 876 N N . LEU A 1 109 ? -14.544 -1.731 9.531 1.00 67.12 109 LEU A N 1
ATOM 877 C CA . LEU A 1 109 ? -14.618 -0.313 9.179 1.00 67.12 109 LEU A CA 1
ATOM 878 C C . LEU A 1 109 ? -15.462 -0.097 7.913 1.00 67.12 109 LEU A C 1
ATOM 880 O O . LEU A 1 109 ? -16.336 0.768 7.869 1.00 67.12 109 LEU A O 1
ATOM 884 N N . CYS A 1 110 ? -15.259 -0.925 6.888 1.00 63.06 110 CYS A N 1
ATOM 885 C CA . CYS A 1 110 ? -16.022 -0.825 5.648 1.00 63.06 110 CYS A CA 1
ATOM 886 C C . CYS A 1 110 ? -17.475 -1.287 5.799 1.00 63.06 110 CYS A C 1
ATOM 888 O O . CYS A 1 110 ? -18.354 -0.737 5.138 1.00 63.06 110 CYS A O 1
ATOM 890 N N . GLN A 1 111 ? -17.759 -2.239 6.689 1.00 65.44 111 GLN A N 1
ATOM 891 C CA . GLN A 1 111 ? -19.129 -2.589 7.068 1.00 65.44 111 GLN A CA 1
ATOM 892 C C . GLN A 1 111 ? -19.839 -1.443 7.795 1.00 65.44 111 GLN A C 1
ATOM 894 O O . GLN A 1 111 ? -21.041 -1.262 7.604 1.00 65.44 111 GLN A O 1
ATOM 899 N N . HIS A 1 112 ? -19.110 -0.645 8.579 1.00 68.19 112 HIS A N 1
ATOM 900 C CA . HIS A 1 112 ? -19.663 0.546 9.216 1.00 68.19 112 HIS A CA 1
ATOM 901 C C . HIS A 1 112 ? -19.926 1.678 8.206 1.00 68.19 112 HIS A C 1
ATOM 903 O O . HIS A 1 112 ? -20.997 2.275 8.229 1.00 68.19 112 HIS A O 1
ATOM 909 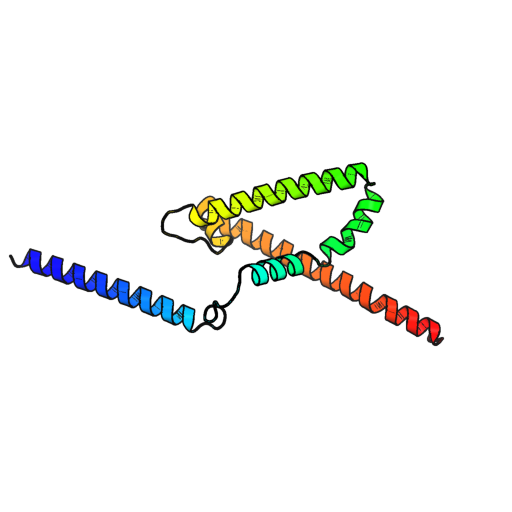N N . ALA A 1 113 ? -18.993 1.933 7.281 1.00 69.62 113 ALA A N 1
ATOM 910 C CA . ALA A 1 113 ? -19.102 3.026 6.310 1.00 69.62 113 ALA A CA 1
ATOM 911 C C . ALA A 1 113 ? -20.064 2.745 5.134 1.00 69.62 113 ALA A C 1
ATOM 913 O O . ALA A 1 113 ? -20.758 3.650 4.678 1.00 69.62 113 ALA A O 1
ATOM 914 N N . PHE A 1 114 ? -20.118 1.504 4.635 1.00 65.69 114 PHE A N 1
ATOM 915 C CA . PHE A 1 114 ? -20.893 1.123 3.439 1.00 65.69 114 PHE A CA 1
ATOM 916 C C . PHE A 1 114 ? -22.056 0.156 3.729 1.00 65.69 114 PHE A C 1
ATOM 918 O O . PHE A 1 114 ? -22.782 -0.232 2.813 1.00 65.69 114 PHE A O 1
ATOM 925 N N . GLY A 1 115 ? -22.247 -0.242 4.990 1.00 68.75 115 GLY A N 1
ATOM 926 C CA . GLY A 1 115 ? -23.259 -1.209 5.425 1.00 68.75 115 GLY A CA 1
ATOM 927 C C . GLY A 1 115 ? -22.744 -2.654 5.491 1.00 68.75 115 GLY A C 1
ATOM 928 O O . GLY A 1 115 ? -21.838 -3.053 4.756 1.00 68.75 115 GLY A O 1
ATOM 929 N N . GLU A 1 116 ? -23.359 -3.469 6.359 1.00 64.50 116 GLU A N 1
ATOM 930 C CA . GLU A 1 116 ? -22.858 -4.799 6.767 1.00 64.50 116 GLU A CA 1
ATOM 931 C C . GLU A 1 116 ? -22.586 -5.780 5.615 1.00 64.50 116 GLU A C 1
ATOM 933 O O . GLU A 1 116 ? -21.678 -6.609 5.707 1.00 64.50 116 GLU A O 1
ATOM 938 N N . LYS A 1 117 ? -23.359 -5.704 4.525 1.00 66.62 117 LYS A N 1
ATOM 939 C CA . LYS A 1 117 ? -23.258 -6.642 3.391 1.00 66.62 117 LYS A CA 1
ATOM 940 C C . LYS A 1 117 ? -22.477 -6.078 2.206 1.00 66.62 117 LYS A C 1
ATOM 942 O O . LYS A 1 117 ? -21.719 -6.810 1.575 1.00 66.62 117 LYS A O 1
ATOM 947 N N . LEU A 1 118 ? -22.638 -4.786 1.918 1.00 64.19 118 LEU A N 1
ATOM 948 C CA . LEU A 1 118 ? -21.998 -4.121 0.779 1.00 64.19 118 LEU A CA 1
ATOM 949 C C . LEU A 1 118 ? -20.514 -3.846 1.041 1.00 64.19 118 LEU A C 1
ATOM 951 O O . LEU A 1 118 ? -19.688 -4.125 0.173 1.00 64.19 118 LEU A O 1
ATOM 955 N N . GLY A 1 119 ? -20.160 -3.398 2.251 1.00 67.50 119 GLY A N 1
ATOM 956 C CA . GLY A 1 119 ? -18.763 -3.176 2.631 1.00 67.50 119 GLY A CA 1
ATOM 957 C C . GLY A 1 119 ? -17.929 -4.458 2.585 1.00 67.50 119 GLY A C 1
ATOM 958 O O . GLY A 1 119 ? -16.812 -4.457 2.074 1.00 67.50 119 GLY A O 1
ATOM 959 N N . LEU A 1 120 ? -18.501 -5.580 3.034 1.00 70.44 120 LEU A N 1
ATOM 960 C CA . LEU A 1 120 ? -17.830 -6.881 3.002 1.00 70.44 120 LEU A CA 1
ATOM 961 C C . LEU A 1 120 ? -17.643 -7.398 1.564 1.00 70.44 120 LEU A C 1
ATOM 963 O O . LEU A 1 120 ? -16.560 -7.863 1.215 1.00 70.44 120 LEU A O 1
ATOM 967 N N . TYR A 1 121 ? -18.678 -7.302 0.722 1.00 76.94 121 TYR A N 1
ATOM 968 C CA . TYR A 1 121 ? -18.643 -7.837 -0.644 1.00 76.94 121 TYR A CA 1
ATOM 969 C C . TYR A 1 121 ? -17.702 -7.064 -1.574 1.00 76.94 121 TYR A C 1
ATOM 971 O O . TYR A 1 121 ? -17.215 -7.630 -2.543 1.00 76.94 121 TYR A O 1
ATOM 979 N N . ILE A 1 122 ? -17.423 -5.790 -1.295 1.00 78.81 122 ILE A N 1
ATOM 980 C CA . ILE A 1 122 ? -16.486 -4.990 -2.097 1.00 78.81 122 ILE A CA 1
ATOM 981 C C . ILE A 1 122 ? -15.045 -5.184 -1.611 1.00 78.81 122 ILE A C 1
ATOM 983 O O . ILE A 1 122 ? -14.142 -5.426 -2.413 1.00 78.81 122 ILE A O 1
ATOM 987 N N . VAL A 1 123 ? -14.818 -5.122 -0.298 1.00 80.81 123 VAL A N 1
ATOM 988 C CA . VAL A 1 123 ? -13.458 -5.110 0.262 1.00 80.81 123 VAL A CA 1
ATOM 989 C C . VAL A 1 123 ? -12.803 -6.481 0.250 1.00 80.81 123 VAL A C 1
ATOM 991 O O . VAL A 1 123 ? -11.609 -6.582 -0.025 1.00 80.81 123 VAL A O 1
ATOM 994 N N . VAL A 1 124 ? -13.557 -7.552 0.513 1.00 83.06 124 VAL A N 1
ATOM 995 C CA . VAL A 1 124 ? -12.978 -8.902 0.579 1.00 83.06 124 VAL A CA 1
ATOM 996 C C . VAL A 1 124 ? -12.419 -9.351 -0.779 1.00 83.06 124 VAL A C 1
ATOM 998 O O . VAL A 1 124 ? -11.265 -9.783 -0.812 1.00 83.06 124 VAL A O 1
ATOM 1001 N N . PRO A 1 125 ? -13.134 -9.208 -1.913 1.00 86.81 125 PRO A N 1
ATOM 1002 C CA . PRO A 1 125 ? -12.564 -9.531 -3.219 1.00 86.81 125 PRO A CA 1
ATOM 1003 C C . PRO A 1 125 ? -11.350 -8.672 -3.571 1.00 86.81 125 PRO A C 1
ATOM 1005 O O . PRO A 1 125 ? -10.376 -9.196 -4.103 1.00 86.81 125 PRO A O 1
ATOM 1008 N N . GLN A 1 126 ? -11.371 -7.376 -3.241 1.00 85.62 126 GLN A N 1
ATOM 1009 C CA . GLN A 1 126 ? -10.234 -6.489 -3.486 1.00 85.62 126 GLN A CA 1
ATOM 1010 C C . GLN A 1 126 ? -8.993 -6.927 -2.693 1.00 85.62 126 GLN A C 1
ATOM 1012 O O . GLN A 1 126 ? -7.906 -7.015 -3.263 1.00 85.62 126 GLN A O 1
ATOM 1017 N N . GLN A 1 127 ? -9.154 -7.255 -1.407 1.00 85.12 127 GLN A N 1
ATOM 1018 C CA . GLN A 1 127 ? -8.061 -7.732 -0.558 1.00 85.12 127 GLN A CA 1
ATOM 1019 C C . GLN A 1 127 ? -7.477 -9.050 -1.083 1.00 85.12 127 GLN A C 1
ATOM 1021 O O . GLN A 1 127 ? -6.259 -9.198 -1.160 1.00 85.12 127 GLN A O 1
ATOM 1026 N N . LEU A 1 128 ? -8.335 -9.992 -1.492 1.00 87.94 128 LEU A N 1
ATOM 1027 C CA . LEU A 1 128 ? -7.903 -11.275 -2.054 1.00 87.94 128 LEU A CA 1
ATOM 1028 C C . LEU A 1 128 ? -7.158 -11.099 -3.381 1.00 87.94 128 LEU A C 1
ATOM 1030 O O . LEU A 1 128 ? -6.109 -11.708 -3.575 1.00 87.94 128 LEU A O 1
ATOM 1034 N N . MET A 1 129 ? -7.662 -10.242 -4.271 1.00 91.06 129 MET A N 1
ATOM 1035 C CA . MET A 1 129 ? -7.017 -9.943 -5.552 1.00 91.06 129 MET A CA 1
ATOM 1036 C C . MET A 1 129 ? -5.610 -9.365 -5.361 1.00 91.06 129 MET A C 1
ATOM 1038 O O . MET A 1 129 ? -4.671 -9.813 -6.018 1.00 91.06 129 MET A O 1
ATOM 1042 N N . VAL A 1 130 ? -5.449 -8.399 -4.449 1.00 88.19 130 VAL A N 1
ATOM 1043 C CA . VAL A 1 130 ? -4.142 -7.784 -4.164 1.00 88.19 130 VAL A CA 1
ATOM 1044 C C . VAL A 1 130 ? -3.184 -8.786 -3.520 1.00 88.19 130 VAL A C 1
ATOM 1046 O O . VAL A 1 130 ? -2.024 -8.845 -3.924 1.00 88.19 130 VAL A O 1
ATOM 1049 N N . GLN A 1 131 ? -3.657 -9.601 -2.571 1.00 88.44 131 GLN A N 1
ATOM 1050 C CA . GLN A 1 131 ? -2.819 -10.589 -1.888 1.00 88.44 131 GLN A CA 1
ATOM 1051 C C . GLN A 1 131 ? -2.296 -11.649 -2.864 1.00 88.44 131 GLN A C 1
ATOM 1053 O O . GLN A 1 131 ? -1.087 -11.819 -2.995 1.00 88.44 131 GLN A O 1
ATOM 1058 N N . VAL A 1 132 ? -3.193 -12.284 -3.626 1.00 91.75 132 VAL A N 1
ATOM 1059 C CA . VAL A 1 132 ? -2.820 -13.318 -4.605 1.00 91.75 132 VAL A CA 1
ATOM 1060 C C . VAL A 1 132 ? -1.923 -12.738 -5.701 1.00 91.75 132 VAL A C 1
ATOM 1062 O O . VAL A 1 132 ? -0.942 -13.365 -6.095 1.00 91.75 132 VAL A O 1
ATOM 1065 N N . GLY A 1 133 ? -2.221 -11.525 -6.179 1.00 88.31 133 GLY A N 1
ATOM 1066 C CA . GLY A 1 133 ? -1.387 -10.841 -7.167 1.00 88.31 133 GLY A CA 1
ATOM 1067 C C . GLY A 1 133 ? 0.028 -10.570 -6.653 1.00 88.31 133 GLY A C 1
ATOM 1068 O O . GLY A 1 133 ? 1.000 -10.846 -7.357 1.00 88.31 133 GLY A O 1
ATOM 1069 N N . SER A 1 134 ? 0.148 -10.083 -5.415 1.00 86.06 134 SER A N 1
ATOM 1070 C CA . SER A 1 134 ? 1.439 -9.867 -4.760 1.00 86.06 134 SER A CA 1
ATOM 1071 C C . SER A 1 134 ? 2.215 -11.178 -4.625 1.00 86.06 134 SER A C 1
ATOM 1073 O O . SER A 1 134 ? 3.364 -11.244 -5.056 1.00 86.06 134 SER A O 1
ATOM 1075 N N . ASP A 1 135 ? 1.587 -12.239 -4.114 1.00 87.94 135 ASP A N 1
ATOM 1076 C CA . ASP A 1 135 ? 2.242 -13.533 -3.891 1.00 87.94 135 ASP A CA 1
ATOM 1077 C C . ASP A 1 135 ? 2.803 -14.126 -5.198 1.00 87.94 135 ASP A C 1
ATOM 1079 O O . ASP A 1 135 ? 3.931 -14.622 -5.229 1.00 87.94 135 ASP A O 1
ATOM 1083 N N . ILE A 1 136 ? 2.066 -14.003 -6.310 1.00 89.50 136 ILE A N 1
ATOM 1084 C CA . ILE A 1 136 ? 2.537 -14.425 -7.639 1.00 89.50 136 ILE A CA 1
ATOM 1085 C C . ILE A 1 136 ? 3.765 -13.611 -8.068 1.00 89.50 136 ILE A C 1
ATOM 1087 O O . ILE A 1 136 ? 4.759 -14.184 -8.521 1.00 89.50 136 ILE A O 1
ATOM 1091 N N . VAL A 1 137 ? 3.721 -12.281 -7.933 1.00 87.00 137 VAL A N 1
ATOM 1092 C CA . VAL A 1 137 ? 4.836 -11.400 -8.321 1.00 87.00 137 VAL A CA 1
ATOM 1093 C C . VAL A 1 137 ? 6.081 -11.690 -7.488 1.00 87.00 137 VAL A C 1
ATOM 1095 O O . VAL A 1 137 ? 7.181 -11.754 -8.046 1.00 87.00 137 VAL A O 1
ATOM 1098 N N . TYR A 1 138 ? 5.922 -11.904 -6.182 1.00 85.75 138 TYR A N 1
ATOM 1099 C CA . TYR A 1 138 ? 7.021 -12.288 -5.301 1.00 85.75 138 TYR A CA 1
ATOM 1100 C C . TYR A 1 138 ? 7.619 -13.631 -5.718 1.00 85.75 138 TYR A C 1
ATOM 1102 O O . TYR A 1 138 ? 8.819 -13.689 -5.978 1.00 85.75 138 TYR A O 1
ATOM 1110 N N . MET A 1 139 ? 6.796 -14.665 -5.913 1.00 88.44 139 MET A N 1
ATOM 1111 C CA . MET A 1 139 ? 7.260 -15.995 -6.323 1.00 88.44 139 MET A CA 1
ATOM 1112 C C . MET A 1 139 ? 8.032 -15.961 -7.654 1.00 88.44 139 MET A C 1
ATOM 1114 O O . MET A 1 139 ? 9.094 -16.572 -7.794 1.00 88.44 139 MET A O 1
ATOM 1118 N N . VAL A 1 140 ? 7.539 -15.206 -8.642 1.00 87.62 140 VAL A N 1
ATOM 1119 C CA . VAL A 1 140 ? 8.206 -15.051 -9.948 1.00 87.62 140 VAL A CA 1
ATOM 1120 C C . VAL A 1 140 ? 9.515 -14.274 -9.816 1.00 87.62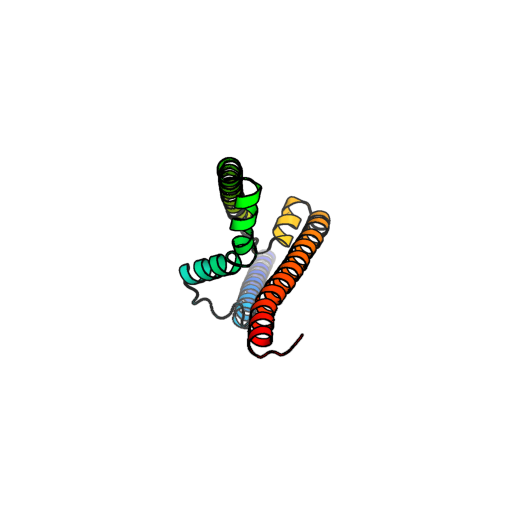 140 VAL A C 1
ATOM 1122 O O . VAL A 1 140 ? 10.523 -14.630 -10.436 1.00 87.62 140 VAL A O 1
ATOM 1125 N N . THR A 1 141 ? 9.516 -13.205 -9.021 1.00 85.25 141 THR A N 1
ATOM 1126 C CA . THR A 1 141 ? 10.707 -12.381 -8.804 1.00 85.25 141 THR A CA 1
ATOM 1127 C C . THR A 1 141 ? 11.786 -13.191 -8.094 1.00 85.25 141 THR A C 1
ATOM 1129 O O . THR A 1 141 ? 12.920 -13.228 -8.572 1.00 85.25 141 THR A O 1
ATOM 1132 N N . GLU A 1 142 ? 11.444 -13.903 -7.023 1.00 83.25 142 GLU A N 1
ATOM 1133 C CA . GLU A 1 142 ? 12.359 -14.774 -6.278 1.00 83.25 142 GLU A CA 1
ATOM 1134 C C . GLU A 1 142 ? 12.900 -15.918 -7.144 1.00 83.25 142 GLU A C 1
ATOM 1136 O O . GLU A 1 142 ? 14.114 -16.136 -7.187 1.00 83.25 142 GLU A O 1
ATOM 1141 N N . GLY A 1 143 ? 12.042 -16.586 -7.924 1.00 84.38 143 GLY A N 1
ATOM 1142 C CA . GLY A 1 143 ? 12.463 -17.645 -8.846 1.00 84.38 143 GLY A CA 1
ATOM 1143 C C . GLY A 1 143 ? 13.477 -17.158 -9.888 1.00 84.38 143 GLY A C 1
ATOM 1144 O O . GLY A 1 143 ? 14.494 -17.811 -10.139 1.00 84.38 143 GLY A O 1
ATOM 1145 N N . ASN A 1 144 ? 13.261 -15.966 -10.451 1.00 81.94 144 ASN A N 1
ATOM 1146 C CA . ASN A 1 144 ? 14.203 -15.348 -11.386 1.00 81.94 144 ASN A CA 1
ATOM 1147 C C . ASN A 1 144 ? 15.526 -14.942 -10.718 1.00 81.94 144 ASN A C 1
ATOM 1149 O O . ASN A 1 144 ? 16.586 -15.076 -11.339 1.00 81.94 144 ASN A O 1
ATOM 1153 N N . HIS A 1 145 ? 15.485 -14.476 -9.467 1.00 79.50 145 HIS A N 1
ATOM 1154 C CA . HIS A 1 145 ? 16.690 -14.153 -8.699 1.00 79.50 145 HIS A CA 1
ATOM 1155 C C . HIS A 1 145 ? 17.505 -15.406 -8.353 1.00 79.50 145 HIS A C 1
ATOM 1157 O O . HIS A 1 145 ? 18.729 -15.353 -8.428 1.00 79.50 145 HIS A O 1
ATOM 1163 N N . CYS A 1 146 ? 16.862 -16.539 -8.051 1.00 78.06 146 CYS A N 1
ATOM 1164 C CA . CYS A 1 146 ? 17.544 -17.802 -7.750 1.00 78.06 146 CYS A CA 1
ATOM 1165 C C . CYS A 1 146 ? 18.113 -18.491 -9.004 1.00 78.06 146 CYS A C 1
ATOM 1167 O O . CYS A 1 146 ? 19.213 -19.044 -8.979 1.00 78.06 146 CYS A O 1
ATOM 1169 N N . ARG A 1 147 ? 17.402 -18.431 -10.138 1.00 78.00 147 ARG A N 1
ATOM 1170 C CA . ARG A 1 147 ? 17.834 -19.092 -11.380 1.00 78.00 147 ARG A CA 1
ATOM 1171 C C . ARG A 1 147 ? 19.114 -18.489 -11.965 1.00 78.00 147 ARG A C 1
ATOM 1173 O O . ARG A 1 147 ? 19.968 -19.232 -12.441 1.00 78.00 147 ARG A O 1
ATOM 1180 N N . ARG A 1 148 ? 19.251 -17.158 -11.962 1.00 76.00 148 ARG A N 1
ATOM 1181 C CA . ARG A 1 148 ? 20.367 -16.457 -12.631 1.00 76.00 148 ARG A CA 1
ATOM 1182 C C . ARG A 1 148 ? 21.755 -16.878 -12.118 1.00 76.00 148 ARG A C 1
ATOM 1184 O O . ARG A 1 148 ? 22.584 -17.224 -12.960 1.00 76.00 148 ARG A O 1
ATOM 1191 N N . PRO A 1 149 ? 22.021 -16.914 -10.797 1.00 77.88 149 PRO A N 1
ATOM 1192 C CA . PRO A 1 149 ? 23.270 -17.445 -10.258 1.00 77.88 149 PRO A CA 1
ATOM 1193 C C . PRO A 1 149 ? 23.507 -18.895 -10.676 1.00 77.88 149 PRO A C 1
ATOM 1195 O O . PRO A 1 149 ? 24.581 -19.216 -11.169 1.00 77.88 149 PRO A O 1
ATOM 1198 N N . THR A 1 150 ? 22.499 -19.762 -10.551 1.00 75.62 150 THR A N 1
ATOM 1199 C CA . THR A 1 150 ? 22.619 -21.190 -10.883 1.00 75.62 150 THR A CA 1
ATOM 1200 C C . THR A 1 150 ? 22.993 -21.411 -12.348 1.00 75.62 150 THR A C 1
ATOM 1202 O O . THR A 1 150 ? 23.905 -22.180 -12.642 1.00 75.62 150 THR A O 1
ATOM 1205 N N . THR A 1 151 ? 22.358 -20.688 -13.275 1.00 74.56 151 THR A N 1
ATOM 1206 C CA . THR A 1 151 ? 22.718 -20.733 -14.700 1.00 74.56 151 THR A CA 1
ATOM 1207 C C . THR A 1 151 ? 24.127 -20.182 -14.943 1.00 74.56 151 THR A C 1
ATOM 1209 O O . THR A 1 151 ? 24.882 -20.764 -15.717 1.00 74.56 151 THR A O 1
ATOM 1212 N N . HIS A 1 152 ? 24.525 -19.109 -14.255 1.00 74.81 152 HIS A N 1
ATOM 1213 C CA . HIS A 1 152 ? 25.874 -18.547 -14.367 1.00 74.81 152 HIS A CA 1
ATOM 1214 C C . HIS A 1 152 ? 26.961 -19.525 -13.878 1.00 74.81 152 HIS A C 1
ATOM 1216 O O . HIS A 1 152 ? 27.988 -19.691 -14.536 1.00 74.81 152 HIS A O 1
ATOM 1222 N N . TYR A 1 153 ? 26.728 -20.224 -12.762 1.00 78.06 153 TYR A N 1
ATOM 1223 C CA . TYR A 1 153 ? 27.639 -21.255 -12.254 1.00 78.06 153 TYR A CA 1
ATOM 1224 C C . TYR A 1 153 ? 27.701 -22.487 -13.169 1.00 78.06 153 TYR A C 1
ATOM 1226 O O . TYR A 1 153 ? 28.792 -22.999 -13.415 1.00 78.06 153 TYR A O 1
ATOM 1234 N N . ALA A 1 154 ? 26.570 -22.931 -13.725 1.00 73.75 154 ALA A N 1
ATOM 1235 C CA . ALA A 1 154 ? 26.530 -24.060 -14.658 1.00 73.75 154 ALA A CA 1
ATOM 1236 C C . ALA A 1 154 ? 27.317 -23.782 -15.954 1.00 73.75 154 ALA A C 1
ATOM 1238 O O . ALA A 1 154 ? 28.074 -24.640 -16.413 1.00 73.75 154 ALA A O 1
ATOM 1239 N N . LEU A 1 155 ? 27.224 -22.556 -16.489 1.00 74.19 155 LEU A N 1
ATOM 1240 C CA . LEU A 1 155 ? 28.005 -22.124 -17.654 1.00 74.19 155 LEU A CA 1
ATOM 1241 C C . LEU A 1 155 ? 29.516 -22.114 -17.371 1.00 74.19 155 LEU A C 1
ATOM 1243 O O . LEU A 1 155 ? 30.292 -22.564 -18.212 1.00 74.19 155 LEU A O 1
ATOM 1247 N N . HIS A 1 156 ? 29.939 -21.672 -16.181 1.00 74.81 156 HIS A N 1
ATOM 1248 C CA . HIS A 1 156 ? 31.350 -21.710 -15.769 1.00 74.81 156 HIS A CA 1
ATOM 1249 C C . HIS A 1 156 ? 31.909 -23.132 -15.618 1.00 74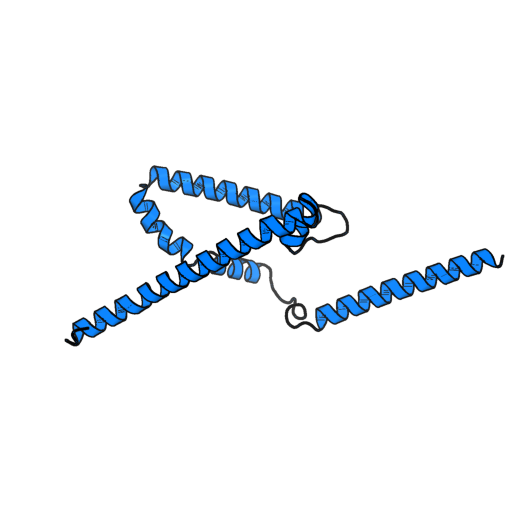.81 156 HIS A C 1
ATOM 1251 O O . HIS A 1 156 ? 33.110 -23.331 -15.789 1.00 74.81 156 HIS A O 1
ATOM 1257 N N . GLN A 1 157 ? 31.062 -24.120 -15.321 1.00 76.88 157 GLN A N 1
ATOM 1258 C CA . GLN A 1 157 ? 31.463 -25.527 -15.210 1.00 76.88 157 GLN A CA 1
ATOM 1259 C C . GLN A 1 157 ? 31.333 -26.310 -16.526 1.00 76.88 157 GLN A C 1
ATOM 1261 O O . GLN A 1 157 ? 31.539 -27.521 -16.542 1.00 76.88 157 GLN A O 1
ATOM 1266 N N . GLY A 1 158 ? 30.999 -25.649 -17.641 1.00 68.31 158 GLY A N 1
ATOM 1267 C CA . GLY A 1 158 ? 30.841 -26.308 -18.942 1.00 68.31 158 GLY A CA 1
ATOM 1268 C C . GLY A 1 158 ? 29.627 -27.243 -19.029 1.00 68.31 158 GLY A C 1
ATOM 1269 O O . GLY A 1 158 ? 29.493 -27.987 -20.002 1.00 68.31 158 GLY A O 1
ATOM 1270 N N . VAL A 1 159 ? 28.727 -27.199 -18.041 1.00 65.50 159 VAL A N 1
ATOM 1271 C CA . VAL A 1 159 ? 27.481 -27.966 -18.035 1.00 65.50 159 VAL A CA 1
ATOM 1272 C C . VAL A 1 159 ? 26.469 -27.189 -18.869 1.00 65.50 159 VAL A C 1
ATOM 1274 O O . VAL A 1 159 ? 25.962 -26.148 -18.451 1.00 65.50 159 VAL A O 1
ATOM 1277 N N . LYS A 1 160 ? 26.195 -27.668 -20.088 1.00 55.16 160 LYS A N 1
ATOM 1278 C CA . LYS A 1 160 ? 25.105 -27.122 -20.903 1.00 55.16 160 LYS A CA 1
ATOM 1279 C C . LYS A 1 160 ? 23.783 -27.438 -20.192 1.00 55.16 160 LYS A C 1
ATOM 1281 O O . LYS A 1 160 ? 23.485 -28.608 -19.965 1.00 55.16 160 LYS A O 1
ATOM 1286 N N . THR A 1 161 ? 23.061 -26.386 -19.806 1.00 58.62 161 THR A N 1
ATOM 1287 C CA . THR A 1 161 ? 21.689 -26.451 -19.268 1.00 58.62 161 THR A CA 1
ATOM 1288 C C . THR A 1 161 ? 20.676 -26.261 -20.380 1.00 58.62 161 THR A C 1
ATOM 1290 O O . THR A 1 161 ? 21.043 -25.607 -21.385 1.00 58.62 161 THR A O 1
#

pLDDT: mean 78.16, std 9.39, range [55.16, 94.94]

Organism: NCBI:txid461633